Protein AF-A0A9E1IKM4-F1 (afdb_monomer_lite)

Secondary structure (DSSP, 8-state):
-----TT-S--------S-SGGG--TTSTTHHHHHHHHHTS--SS--

Foldseek 3Di:
DDDDDPPDPDDDDDDDDPDDQVPDDPVCHCVRVVVVVVVPVADPVGD

pLDDT: mean 93.6, std 6.17, range [63.5, 97.69]

Sequence (47 aa):
MAQPCPDSPVASIYLWFNAGSADEEPQEQGLAHFLEHMLFKGTTRRG

Radius of gyration: 16.01 Å; chains: 1; bounding box: 29×16×46 Å

Structure (mmCIF, N/CA/C/O backbone):
data_AF-A0A9E1IKM4-F1
#
_entry.id   AF-A0A9E1IKM4-F1
#
loop_
_atom_site.group_PDB
_atom_site.id
_atom_site.type_sy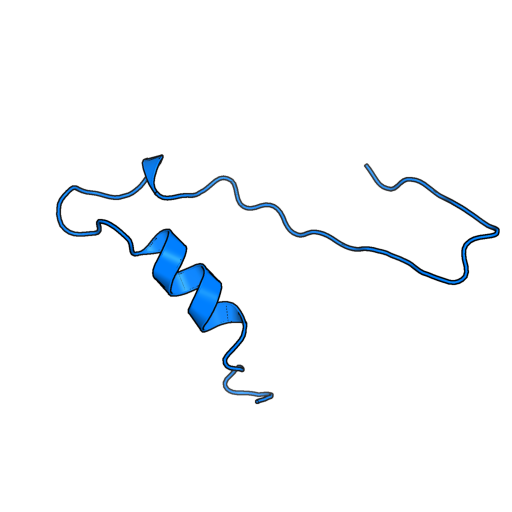mbol
_atom_site.label_atom_id
_atom_site.label_alt_id
_atom_site.label_comp_id
_atom_site.label_asym_id
_atom_site.label_entity_id
_atom_site.label_seq_id
_atom_site.pdbx_PDB_ins_code
_atom_site.Cartn_x
_atom_site.Cartn_y
_atom_site.Cartn_z
_atom_site.occupancy
_atom_site.B_iso_or_equiv
_atom_site.auth_seq_id
_atom_site.auth_comp_id
_atom_site.auth_asym_id
_atom_site.auth_atom_id
_atom_site.pdbx_PDB_model_num
ATOM 1 N N . MET A 1 1 ? -6.996 -4.839 -15.680 1.00 63.50 1 MET A N 1
ATOM 2 C CA . MET A 1 1 ? -6.701 -5.093 -17.110 1.00 63.50 1 MET A CA 1
ATOM 3 C C . MET A 1 1 ? -5.295 -4.591 -17.382 1.00 63.50 1 MET A C 1
ATOM 5 O O . MET A 1 1 ? -4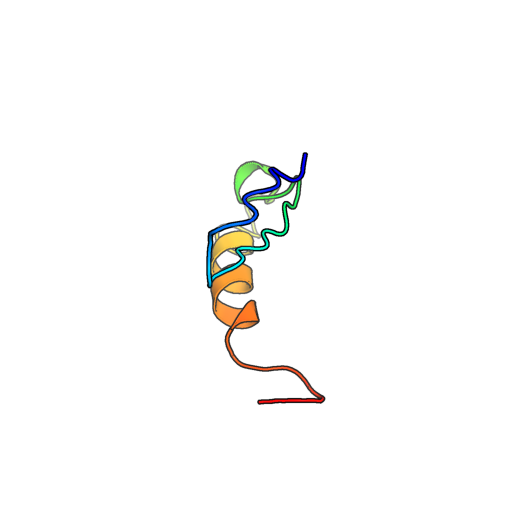.966 -3.527 -16.878 1.00 63.50 1 MET A O 1
ATOM 9 N N . ALA A 1 2 ? -4.467 -5.348 -18.102 1.00 79.44 2 ALA A N 1
ATOM 10 C CA . ALA A 1 2 ? -3.146 -4.871 -18.510 1.00 79.44 2 ALA A CA 1
ATOM 11 C C . ALA A 1 2 ? -3.280 -4.073 -19.813 1.00 79.44 2 ALA A C 1
ATOM 13 O O . ALA A 1 2 ? -3.966 -4.520 -20.731 1.00 79.44 2 ALA A O 1
ATOM 14 N N . GLN A 1 3 ? -2.645 -2.904 -19.883 1.00 87.25 3 GLN A N 1
ATOM 15 C CA . GLN A 1 3 ? -2.597 -2.092 -21.096 1.00 87.25 3 GLN A CA 1
ATOM 16 C C . GLN A 1 3 ? -1.262 -2.344 -21.809 1.00 87.25 3 GLN A C 1
ATOM 18 O O . GLN A 1 3 ? -0.224 -1.924 -21.296 1.00 87.25 3 GLN A O 1
ATOM 23 N N . PRO A 1 4 ? -1.254 -3.049 -22.954 1.00 87.81 4 PRO A N 1
ATOM 24 C CA . PRO A 1 4 ? -0.034 -3.245 -23.722 1.00 87.81 4 PRO A CA 1
ATOM 25 C C . PRO A 1 4 ? 0.411 -1.920 -24.350 1.00 87.81 4 PRO A C 1
ATOM 27 O O . PRO A 1 4 ? -0.374 -1.243 -25.010 1.00 87.81 4 PRO A O 1
ATOM 30 N N . CYS A 1 5 ? 1.681 -1.570 -24.154 1.00 92.50 5 CYS A N 1
ATOM 31 C CA . CYS A 1 5 ? 2.321 -0.403 -24.756 1.00 92.50 5 CYS A CA 1
ATOM 32 C C . CYS A 1 5 ? 3.682 -0.837 -25.335 1.00 92.50 5 CYS A C 1
ATOM 34 O O . CYS A 1 5 ? 4.668 -0.850 -24.598 1.00 92.50 5 CYS A O 1
ATOM 36 N N . PRO A 1 6 ? 3.731 -1.273 -26.611 1.00 90.94 6 PRO A N 1
ATOM 37 C CA . PRO A 1 6 ? 4.909 -1.919 -27.204 1.00 90.94 6 PRO A CA 1
ATOM 38 C C . PRO A 1 6 ? 6.172 -1.052 -27.220 1.00 90.94 6 PRO A C 1
ATOM 40 O O . PRO A 1 6 ? 7.272 -1.580 -27.097 1.00 90.94 6 PRO A O 1
ATOM 43 N N . ASP A 1 7 ? 6.008 0.266 -27.337 1.00 96.00 7 ASP A N 1
ATOM 44 C CA . ASP A 1 7 ? 7.121 1.212 -27.474 1.00 96.00 7 ASP A CA 1
ATOM 45 C C . ASP A 1 7 ? 7.620 1.759 -26.123 1.00 96.00 7 ASP A C 1
ATOM 47 O O . ASP A 1 7 ? 8.555 2.560 -26.075 1.00 96.00 7 ASP A O 1
ATOM 51 N N . SER A 1 8 ? 7.001 1.354 -25.006 1.00 95.44 8 SER A N 1
ATOM 52 C CA . SER A 1 8 ? 7.398 1.812 -23.673 1.00 95.44 8 SER A CA 1
ATOM 53 C C . SER A 1 8 ? 8.607 1.024 -23.154 1.00 95.44 8 SER A C 1
ATOM 55 O O . SER A 1 8 ? 8.525 -0.198 -23.027 1.00 95.44 8 SER A O 1
ATOM 57 N N . PRO A 1 9 ? 9.704 1.690 -22.743 1.00 95.62 9 PRO A N 1
ATOM 58 C CA . PRO A 1 9 ? 10.839 1.019 -22.108 1.00 95.62 9 PRO A CA 1
ATOM 59 C C . PRO A 1 9 ? 10.571 0.654 -20.639 1.00 95.62 9 PRO A C 1
ATOM 61 O O . PRO A 1 9 ? 11.405 0.017 -19.999 1.00 95.62 9 PRO A O 1
ATOM 64 N N . VAL A 1 10 ? 9.435 1.086 -20.081 1.00 96.19 10 VAL A N 1
ATOM 65 C CA . VAL A 1 10 ? 9.057 0.873 -18.681 1.00 96.19 10 VAL A CA 1
ATOM 66 C C . VAL A 1 10 ? 7.739 0.121 -18.572 1.00 96.19 10 VAL A C 1
ATOM 68 O O . VAL A 1 10 ? 6.833 0.286 -19.393 1.00 96.19 10 VAL A O 1
ATOM 71 N N . ALA A 1 11 ? 7.626 -0.671 -17.510 1.00 94.00 11 ALA A N 1
ATOM 72 C CA . ALA A 1 11 ? 6.396 -1.330 -17.105 1.00 94.00 11 ALA A CA 1
ATOM 73 C C . ALA A 1 11 ? 6.027 -0.906 -15.680 1.00 94.00 11 ALA A C 1
ATOM 75 O O . ALA A 1 11 ? 6.898 -0.654 -14.847 1.00 94.00 11 ALA A O 1
ATOM 76 N N . SER A 1 12 ? 4.729 -0.861 -15.396 1.00 94.19 12 SER A N 1
ATOM 77 C CA . SER A 1 12 ? 4.199 -0.601 -14.059 1.00 94.19 12 SER A CA 1
ATOM 78 C C . SER A 1 12 ? 3.262 -1.730 -13.666 1.00 94.19 12 SER A C 1
ATOM 80 O O . SER A 1 12 ? 2.434 -2.174 -14.461 1.00 94.19 12 SER A O 1
ATOM 82 N N . ILE A 1 13 ? 3.416 -2.204 -12.436 1.00 94.19 13 ILE A N 1
ATOM 83 C CA . ILE A 1 13 ? 2.590 -3.255 -11.854 1.00 94.19 13 ILE A CA 1
ATOM 84 C C . ILE A 1 13 ? 2.019 -2.697 -10.564 1.00 94.19 13 ILE A C 1
ATOM 86 O O . ILE A 1 13 ? 2.704 -2.007 -9.813 1.00 94.19 13 ILE A O 1
ATOM 90 N N . TYR A 1 14 ? 0.764 -3.025 -10.321 1.00 93.88 14 TYR A N 1
ATOM 91 C CA . TYR A 1 14 ? 0.018 -2.586 -9.163 1.00 93.88 14 TYR A CA 1
ATOM 92 C C . TYR A 1 14 ? -0.663 -3.805 -8.548 1.00 93.88 14 TYR A C 1
ATOM 94 O O . TYR A 1 14 ? -1.108 -4.714 -9.256 1.00 93.88 14 TYR A O 1
ATOM 102 N N . LEU A 1 15 ? -0.733 -3.815 -7.224 1.00 94.25 15 LEU A N 1
ATOM 103 C CA . LEU A 1 15 ? -1.450 -4.808 -6.441 1.00 94.25 15 LEU A CA 1
ATOM 104 C C . LEU A 1 15 ? -2.589 -4.077 -5.738 1.00 94.25 15 LEU A C 1
ATOM 106 O O . LEU A 1 15 ? -2.354 -3.057 -5.095 1.00 94.25 15 LEU A O 1
ATOM 110 N N . TRP A 1 16 ? -3.809 -4.585 -5.881 1.00 94.56 16 TRP A N 1
ATOM 111 C CA . TRP A 1 16 ? -4.982 -4.026 -5.219 1.00 94.56 16 TRP A CA 1
ATOM 112 C C . TRP A 1 16 ? -5.481 -4.993 -4.164 1.00 94.56 16 TRP A C 1
ATOM 114 O O . TRP A 1 16 ? -5.661 -6.181 -4.432 1.00 94.56 16 TRP A O 1
ATOM 124 N N . PHE A 1 17 ? -5.745 -4.447 -2.987 1.00 94.12 17 PHE A N 1
ATOM 125 C CA . PHE A 1 17 ? -6.379 -5.142 -1.883 1.00 94.12 17 PHE A CA 1
ATOM 126 C C . PHE A 1 17 ? -7.722 -4.467 -1.639 1.00 94.12 17 PHE A C 1
ATOM 128 O O . PHE A 1 17 ? -7.798 -3.241 -1.590 1.00 94.12 17 PHE A O 1
ATOM 135 N N . ASN A 1 18 ? -8.787 -5.256 -1.515 1.00 96.56 18 ASN A N 1
ATOM 136 C CA . ASN A 1 18 ? -10.094 -4.741 -1.117 1.00 96.56 18 ASN A CA 1
ATOM 137 C C . ASN A 1 18 ? -10.158 -4.660 0.415 1.00 96.56 18 ASN A C 1
ATOM 139 O O . ASN A 1 18 ? -10.899 -5.417 1.035 1.00 96.56 18 ASN A O 1
ATOM 143 N N . ALA A 1 19 ? -9.276 -3.844 0.990 1.00 95.31 19 ALA A N 1
ATOM 144 C CA . ALA A 1 19 ? -9.143 -3.611 2.421 1.00 95.31 19 ALA A CA 1
ATOM 145 C C . ALA A 1 19 ? -8.552 -2.212 2.665 1.00 95.31 19 ALA A C 1
ATOM 147 O O . ALA A 1 19 ? -7.728 -1.741 1.875 1.00 95.31 19 ALA A O 1
ATOM 148 N N . GLY A 1 20 ? -8.928 -1.567 3.764 1.00 95.88 20 GLY A N 1
ATOM 149 C CA . GLY A 1 20 ? -8.360 -0.296 4.209 1.00 95.88 20 GLY A CA 1
ATOM 150 C C . GLY A 1 20 ? -8.890 0.118 5.578 1.00 95.88 20 GLY A C 1
ATOM 151 O O . GLY A 1 20 ? -9.530 -0.669 6.264 1.00 95.88 20 GLY A O 1
ATOM 152 N N . SER A 1 21 ? -8.671 1.372 5.979 1.00 96.44 21 SER A N 1
ATOM 153 C CA . SER A 1 21 ? -9.117 1.842 7.302 1.00 96.44 21 SER A CA 1
ATOM 154 C C . SER A 1 21 ? -10.635 1.824 7.515 1.00 96.44 21 SER A C 1
ATOM 156 O O . SER A 1 21 ? -11.095 1.931 8.644 1.00 96.44 21 SER A O 1
ATOM 158 N N . ALA A 1 22 ? -11.427 1.668 6.449 1.00 96.56 22 ALA A N 1
ATOM 159 C CA . ALA A 1 22 ? -12.870 1.454 6.555 1.00 96.56 22 ALA A CA 1
ATOM 160 C C . ALA A 1 22 ? -13.236 0.073 7.133 1.00 96.56 22 ALA A C 1
ATOM 162 O O . ALA A 1 22 ? -14.351 -0.093 7.618 1.00 96.56 22 ALA A O 1
ATOM 163 N N . ASP A 1 23 ? -12.314 -0.889 7.075 1.00 97.12 23 ASP A N 1
ATOM 164 C CA . ASP A 1 23 ? -12.489 -2.256 7.572 1.00 97.12 23 ASP A CA 1
ATOM 165 C C . ASP A 1 23 ? -11.918 -2.446 8.993 1.00 97.12 23 ASP A C 1
ATOM 167 O O . ASP A 1 23 ? -11.907 -3.564 9.501 1.00 97.12 23 ASP A O 1
ATOM 171 N N . GLU A 1 24 ? -11.412 -1.381 9.627 1.00 97.44 24 GLU A N 1
ATOM 172 C CA . GLU A 1 24 ? -10.819 -1.422 10.970 1.00 97.44 24 GLU A CA 1
ATOM 173 C C . GLU A 1 24 ? -11.886 -1.323 12.071 1.00 97.44 24 GLU A C 1
ATOM 175 O O . GLU A 1 24 ? -12.773 -0.464 12.023 1.00 97.44 24 GLU A O 1
ATOM 180 N N 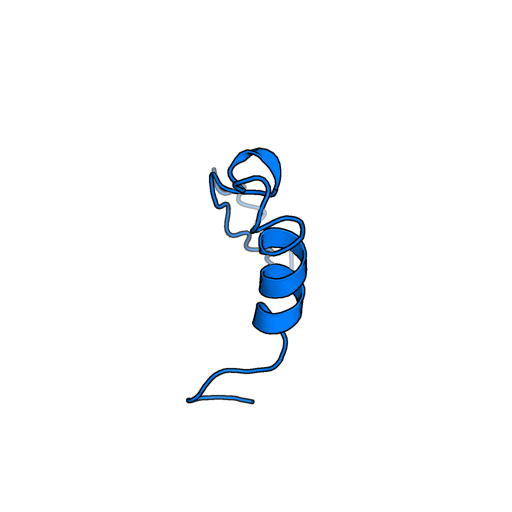. GLU A 1 25 ? -11.742 -2.122 13.132 1.00 97.69 25 GLU A N 1
ATOM 181 C CA . GLU A 1 25 ? -12.510 -1.929 14.365 1.00 97.69 25 GLU A CA 1
ATOM 182 C C . GLU A 1 25 ? -12.053 -0.656 15.117 1.00 97.69 25 GLU A C 1
ATOM 184 O O . GLU A 1 25 ? -10.945 -0.142 14.900 1.00 97.69 25 GLU A O 1
ATOM 189 N N . PRO A 1 26 ? -12.852 -0.119 16.062 1.00 96.69 26 PRO A N 1
ATOM 190 C CA . PRO A 1 26 ? -12.482 1.082 16.817 1.00 96.69 26 PRO A CA 1
ATOM 191 C C . PRO A 1 26 ? -11.153 0.972 17.580 1.00 96.69 26 PRO A C 1
ATOM 193 O O . PRO A 1 26 ? -10.505 1.984 17.843 1.00 96.69 26 PRO A O 1
ATOM 196 N N . GLN A 1 27 ? -10.740 -0.240 17.956 1.00 97.12 27 GLN A N 1
ATOM 197 C CA . GLN A 1 27 ? -9.472 -0.498 18.645 1.00 97.12 27 GLN A CA 1
ATOM 198 C C . GLN A 1 27 ? -8.282 -0.663 17.684 1.00 97.12 27 GLN A C 1
ATOM 200 O O . GLN A 1 27 ? -7.141 -0.680 18.140 1.00 97.12 27 GLN A O 1
ATOM 205 N N . GLU A 1 28 ? -8.531 -0.768 16.378 1.00 97.00 28 GLU A N 1
ATOM 206 C CA . GLU A 1 28 ? -7.535 -1.048 15.333 1.00 97.00 28 GLU A CA 1
ATOM 207 C C . GLU A 1 28 ? -7.237 0.182 14.461 1.00 97.00 28 GLU A C 1
ATOM 209 O O . GLU A 1 28 ? -6.580 0.077 13.429 1.00 97.00 28 GLU A O 1
ATOM 214 N N . GLN A 1 29 ? -7.704 1.362 14.871 1.00 96.38 29 GLN A N 1
ATOM 215 C CA . GLN A 1 29 ? -7.586 2.584 14.080 1.00 96.38 29 GLN A CA 1
ATOM 216 C C . GLN A 1 29 ? -6.130 2.889 13.688 1.00 96.38 29 GLN A C 1
ATOM 218 O O . GLN A 1 29 ? -5.252 3.053 14.540 1.00 96.38 29 GLN A O 1
ATOM 223 N N . GLY A 1 30 ? -5.892 3.009 12.381 1.00 96.62 30 GLY A N 1
ATOM 224 C CA . GLY A 1 30 ? -4.589 3.302 11.783 1.00 96.62 30 GLY A CA 1
ATOM 225 C C . GLY A 1 30 ? -3.742 2.072 11.442 1.00 96.62 30 GLY A C 1
ATOM 226 O O . GLY A 1 30 ? -2.606 2.235 10.983 1.00 96.62 30 GLY A O 1
ATOM 227 N N . LEU A 1 31 ? -4.257 0.853 11.632 1.00 97.06 31 LEU A N 1
ATOM 228 C CA . LEU A 1 31 ? -3.530 -0.383 11.338 1.00 97.06 31 LEU A CA 1
ATOM 229 C C . LEU A 1 31 ? -3.215 -0.541 9.841 1.00 97.06 31 LEU A C 1
ATOM 231 O O . LEU A 1 31 ? -2.098 -0.925 9.498 1.00 97.06 31 LEU A O 1
ATOM 235 N N . ALA A 1 32 ? -4.150 -0.214 8.947 1.00 97.12 32 ALA A N 1
ATOM 236 C CA . ALA A 1 32 ? -3.967 -0.307 7.499 1.00 97.12 32 ALA A CA 1
ATOM 237 C C . ALA A 1 32 ? -2.853 0.633 7.017 1.00 97.12 32 ALA A C 1
ATOM 239 O O . ALA A 1 32 ? -1.945 0.203 6.304 1.00 97.12 32 ALA A O 1
ATOM 240 N N . HIS A 1 33 ? -2.861 1.887 7.485 1.00 96.75 33 HIS A N 1
ATOM 241 C CA . HIS A 1 33 ? 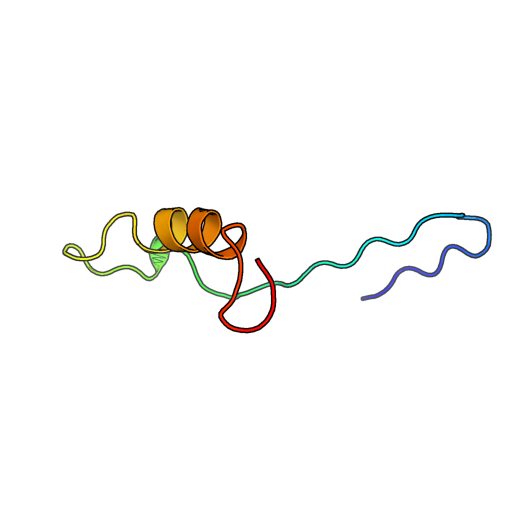-1.797 2.863 7.215 1.00 96.75 33 HIS A CA 1
ATOM 242 C C . HIS A 1 33 ? -0.452 2.366 7.755 1.00 96.75 33 HIS A C 1
ATOM 244 O O . HIS A 1 33 ? 0.577 2.414 7.078 1.00 96.75 33 HIS A O 1
ATOM 250 N N . PHE A 1 34 ? -0.434 1.870 8.994 1.00 97.00 34 PHE A N 1
ATOM 251 C CA . PHE A 1 34 ? 0.782 1.341 9.601 1.00 97.00 34 PHE A CA 1
ATOM 252 C C . PHE A 1 34 ? 1.357 0.167 8.793 1.00 97.00 34 PHE A C 1
ATOM 254 O O . PHE A 1 34 ? 2.560 0.139 8.514 1.00 97.00 34 PHE A O 1
ATOM 261 N N . LEU A 1 35 ? 0.503 -0.768 8.373 1.00 96.00 35 LEU A N 1
ATOM 262 C CA . LEU A 1 35 ? 0.879 -1.922 7.563 1.00 96.00 35 LEU A CA 1
ATOM 263 C C . LEU A 1 35 ? 1.435 -1.504 6.198 1.00 96.00 35 LEU A C 1
ATOM 265 O O . LEU A 1 35 ? 2.453 -2.057 5.780 1.00 96.00 35 LEU A O 1
ATOM 269 N N . GLU A 1 36 ? 0.843 -0.499 5.546 1.00 95.69 36 GLU A N 1
ATOM 270 C CA . GLU A 1 36 ? 1.356 0.068 4.292 1.00 95.69 36 GLU A CA 1
ATOM 271 C C . GLU A 1 36 ? 2.814 0.522 4.441 1.00 95.69 36 GLU A C 1
ATOM 273 O O . GLU A 1 36 ? 3.667 0.143 3.639 1.00 95.69 36 GLU A O 1
ATOM 278 N N . HIS A 1 37 ? 3.150 1.247 5.512 1.00 96.00 37 HIS A N 1
ATOM 279 C CA . HIS A 1 37 ? 4.540 1.628 5.771 1.00 96.00 37 HIS A CA 1
ATOM 280 C C . HIS A 1 37 ? 5.447 0.428 6.060 1.00 96.00 37 HIS A C 1
ATOM 282 O O . HIS A 1 37 ? 6.611 0.427 5.652 1.00 96.00 37 HIS A O 1
ATOM 288 N N . MET A 1 38 ? 4.961 -0.574 6.800 1.00 96.38 38 MET A N 1
ATOM 289 C CA . MET A 1 38 ? 5.772 -1.745 7.150 1.00 96.38 38 MET A CA 1
ATOM 290 C C . MET A 1 38 ? 6.072 -2.623 5.937 1.00 96.38 38 MET A C 1
ATOM 292 O O . MET A 1 38 ? 7.144 -3.225 5.890 1.00 96.38 38 MET A O 1
ATOM 296 N N . LEU A 1 39 ? 5.198 -2.631 4.927 1.00 94.38 39 LEU A N 1
ATOM 297 C CA . LEU A 1 39 ? 5.396 -3.378 3.684 1.00 94.38 39 LEU A CA 1
ATOM 298 C C . LEU A 1 39 ? 6.726 -3.031 2.989 1.00 94.38 39 LEU A C 1
ATOM 300 O O . LEU A 1 39 ? 7.337 -3.887 2.352 1.00 94.38 39 LEU A O 1
ATOM 304 N N . PHE A 1 40 ? 7.207 -1.797 3.154 1.00 94.75 40 PHE A N 1
ATOM 305 C CA . PHE A 1 40 ? 8.443 -1.311 2.537 1.00 94.75 40 PHE A CA 1
ATOM 306 C C . PHE A 1 40 ? 9.687 -1.427 3.428 1.00 94.75 40 PHE A C 1
ATOM 308 O O . PHE A 1 40 ? 10.783 -1.098 2.979 1.00 94.75 40 PHE A O 1
ATOM 315 N N . LYS A 1 41 ? 9.566 -1.913 4.671 1.00 95.06 41 LYS A N 1
ATOM 316 C CA . LYS A 1 41 ? 10.708 -2.055 5.598 1.00 95.06 41 LYS A CA 1
ATOM 317 C C . LYS A 1 41 ? 11.476 -3.373 5.458 1.00 95.06 41 LYS A C 1
ATOM 319 O O . LYS A 1 41 ? 12.329 -3.676 6.289 1.00 95.06 41 LYS A O 1
ATOM 324 N N . GLY A 1 42 ? 11.204 -4.130 4.401 1.00 93.00 42 GLY A N 1
ATOM 325 C CA . GLY A 1 42 ? 11.856 -5.402 4.127 1.00 9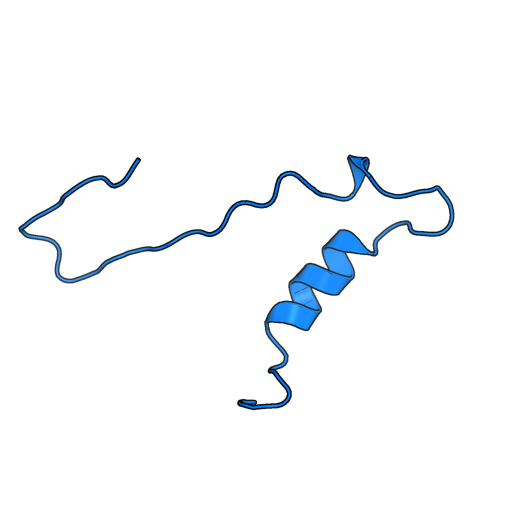3.00 42 GLY A CA 1
ATOM 326 C C . GLY A 1 42 ? 11.058 -6.605 4.624 1.00 93.00 42 GLY A C 1
ATOM 327 O O . GLY A 1 42 ? 10.011 -6.507 5.255 1.00 93.00 42 GLY A O 1
ATOM 328 N N . THR A 1 43 ? 11.565 -7.777 4.278 1.00 94.56 43 THR A N 1
ATOM 329 C CA . THR A 1 43 ? 10.967 -9.086 4.539 1.00 94.56 43 THR A CA 1
ATOM 330 C C . THR A 1 43 ? 12.000 -9.986 5.200 1.00 94.56 43 THR A C 1
ATOM 332 O O . THR A 1 43 ? 13.201 -9.747 5.094 1.00 94.56 43 THR A O 1
ATOM 335 N N . THR A 1 44 ? 11.567 -11.103 5.785 1.00 96.81 44 THR A N 1
ATOM 336 C CA . THR A 1 44 ? 12.483 -12.098 6.372 1.00 96.81 44 THR A CA 1
ATOM 337 C C . THR A 1 44 ? 13.528 -12.620 5.378 1.00 96.81 44 THR A C 1
ATOM 339 O O . THR A 1 44 ? 14.605 -13.045 5.780 1.00 96.81 44 THR A O 1
ATOM 342 N N . ARG A 1 45 ? 13.225 -12.600 4.072 1.00 96.44 45 ARG A N 1
ATOM 343 C CA . ARG A 1 45 ? 14.128 -13.095 3.024 1.00 96.44 45 ARG A CA 1
ATOM 344 C C . ARG A 1 45 ? 15.002 -12.002 2.404 1.00 96.44 45 ARG A C 1
ATOM 346 O O . ARG A 1 45 ? 16.070 -12.320 1.886 1.00 96.44 45 ARG A O 1
ATOM 353 N N . ARG A 1 46 ? 14.527 -10.756 2.360 1.00 84.12 46 ARG A 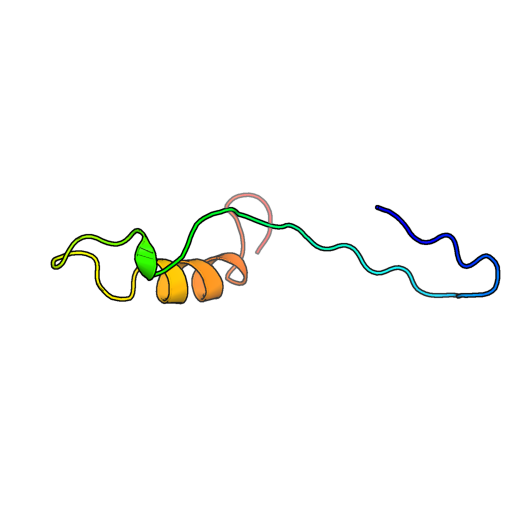N 1
ATOM 354 C CA . ARG A 1 46 ? 15.190 -9.621 1.697 1.00 84.12 46 ARG A CA 1
ATOM 355 C C . ARG A 1 46 ? 14.847 -8.327 2.427 1.00 84.12 46 ARG A C 1
ATOM 357 O O . ARG A 1 46 ? 13.663 -7.995 2.496 1.00 84.12 46 ARG A O 1
ATOM 364 N N . GLY A 1 47 ? 15.865 -7.618 2.900 1.00 77.25 47 GLY A N 1
ATOM 365 C CA . GLY A 1 47 ? 15.795 -6.309 3.547 1.00 77.25 47 GLY A CA 1
ATOM 366 C C . GLY A 1 47 ? 17.101 -5.569 3.330 1.00 77.25 47 GLY A C 1
ATOM 367 O O . GLY A 1 47 ? 18.140 -6.266 3.266 1.00 77.25 47 GLY A O 1
#